Protein AF-A0A3D5P7E4-F1 (afdb_monomer)

Sequence (111 aa):
MLLLHLARKSLTNRLLTTSLTALSIAFSVALLVGVENVRTGMRESFSNTVSGTDLVVGSRGGTIQLMLYAVFGMGSPVANISHDTWKEWDEHPAVSWTIPYALGDSHRGFR

Secondary structure (DSSP, 8-state):
-HHHHHHHHHHHHTHHHHHHHHHHHHHHHHHHHHHHHHHHHHHHHHHHHTTT-S----SSS-HHHHHHHHHH--SPPPPPPPHHHHHHHHT-TT-S----------BTTB-

Foldseek 3Di:
DVVVVVVVVVCVVVVVVNVVVVVVVVVVVCVVVVVVVVVVVVVVVVVVLCVPPPDQDADPDDPVQSCCCQRVVDDDDGDGDDPVVVVCQQPDPVDPHDDRDDDDDDDVNHD

pLDDT: mean 84.86, std 11.23, range [55.91, 98.12]

Solvent-accessible surface area (backbone atoms only — not comparable to full-atom values): 6998 Å² total; per-residue (Å²): 113,68,66,61,53,52,50,51,54,51,47,67,73,39,46,69,63,50,48,52,53,52,46,54,51,49,52,55,50,49,50,56,52,48,52,51,48,53,54,48,54,52,53,49,55,56,57,59,71,49,69,88,64,94,78,88,87,71,42,95,72,59,68,67,51,50,48,34,32,76,74,66,70,42,81,68,88,69,63,80,67,56,71,66,62,52,49,58,51,60,71,29,91,89,45,91,78,78,77,96,83,80,87,78,81,55,64,96,80,47,124

Radius of gyration: 27.3 Å; Cα contacts (8 Å, |Δi|>4): 44; chains: 1; bounding box: 50×42×70 Å

Mean predicted aligned error: 9.77 Å

Structure (mmCIF, N/CA/C/O backbone):
data_AF-A0A3D5P7E4-F1
#
_entry.id   AF-A0A3D5P7E4-F1
#
loop_
_atom_site.group_PDB
_atom_site.id
_atom_site.type_symbol
_atom_site.label_atom_id
_atom_site.label_alt_id
_atom_site.label_comp_id
_atom_site.label_asym_id
_atom_site.label_entity_id
_atom_site.label_seq_id
_atom_site.pdbx_PDB_ins_code
_atom_site.Cartn_x
_atom_site.Cartn_y
_atom_site.Cartn_z
_atom_site.occupancy
_atom_site.B_iso_or_equiv
_atom_site.auth_seq_id
_atom_site.auth_comp_id
_atom_site.auth_asym_id
_atom_site.auth_atom_id
_atom_site.pdbx_PDB_model_num
ATOM 1 N N . MET A 1 1 ? -28.822 -18.185 34.782 1.00 72.12 1 MET A N 1
ATOM 2 C CA . MET A 1 1 ? -29.528 -16.952 34.345 1.00 72.12 1 MET A CA 1
ATOM 3 C C . MET A 1 1 ? -29.478 -15.804 35.359 1.00 72.12 1 MET A C 1
ATOM 5 O O . MET A 1 1 ? -29.422 -14.656 34.938 1.00 72.12 1 MET A O 1
ATOM 9 N N . LEU A 1 2 ? -29.417 -16.078 36.667 1.00 87.44 2 LEU A N 1
ATOM 10 C CA . LEU A 1 2 ? -29.346 -15.052 37.723 1.00 87.44 2 LEU A CA 1
ATOM 11 C C . LEU A 1 2 ? -28.082 -14.162 37.638 1.00 87.44 2 LEU A C 1
ATOM 13 O O . LEU A 1 2 ? -28.173 -12.944 37.761 1.00 87.44 2 LEU A O 1
ATOM 17 N N . LEU A 1 3 ? -26.924 -14.756 37.319 1.00 90.44 3 LEU A N 1
ATOM 18 C CA . LEU A 1 3 ? -25.646 -14.038 37.183 1.00 90.44 3 LEU A CA 1
ATOM 19 C C . LEU A 1 3 ? -25.631 -13.027 36.025 1.00 90.44 3 LEU A C 1
ATOM 21 O O . LEU A 1 3 ? -25.179 -11.903 36.208 1.00 90.44 3 LEU A O 1
ATOM 25 N N . LEU A 1 4 ? -26.174 -13.385 34.855 1.00 89.06 4 LEU A N 1
ATOM 26 C CA . LEU A 1 4 ? -26.281 -12.475 33.704 1.00 89.06 4 LEU A CA 1
ATOM 27 C C . LEU A 1 4 ? -27.224 -11.298 33.992 1.00 89.06 4 LEU A C 1
ATOM 29 O O . LEU A 1 4 ? -26.947 -10.169 33.592 1.00 89.06 4 LEU A O 1
ATOM 33 N N . HIS A 1 5 ? -28.317 -11.548 34.719 1.00 90.75 5 HIS A N 1
ATOM 34 C CA . HIS A 1 5 ? -29.251 -10.500 35.126 1.00 90.75 5 HIS A CA 1
ATOM 35 C C . HIS A 1 5 ? -28.603 -9.516 36.112 1.00 90.75 5 HIS A C 1
ATOM 37 O O . HIS A 1 5 ? -28.695 -8.303 35.922 1.00 90.75 5 HIS A O 1
ATOM 43 N N . LEU A 1 6 ? -27.891 -10.028 37.122 1.00 90.00 6 LEU A N 1
ATOM 44 C CA . LEU A 1 6 ? -27.131 -9.210 38.072 1.00 90.00 6 LEU A CA 1
ATOM 45 C C . LEU A 1 6 ? -26.008 -8.424 37.380 1.00 90.00 6 LEU A C 1
ATOM 47 O O . LEU A 1 6 ? -25.856 -7.231 37.637 1.00 90.00 6 LEU A O 1
ATOM 51 N N . ALA A 1 7 ? -25.273 -9.052 36.458 1.00 88.00 7 ALA A N 1
ATOM 52 C CA . ALA A 1 7 ? -24.228 -8.397 35.676 1.00 88.00 7 ALA A CA 1
ATOM 53 C C . ALA A 1 7 ? -24.789 -7.246 34.829 1.00 88.00 7 ALA A C 1
ATOM 55 O O . ALA A 1 7 ? -24.262 -6.136 34.878 1.00 88.00 7 ALA A O 1
ATOM 56 N N . ARG A 1 8 ? -25.907 -7.461 34.119 1.00 90.19 8 ARG A N 1
ATOM 57 C CA . ARG A 1 8 ? -26.575 -6.408 33.337 1.00 90.19 8 ARG A CA 1
ATOM 58 C C . ARG A 1 8 ? -27.029 -5.249 34.221 1.00 90.19 8 ARG A C 1
ATOM 60 O O . ARG A 1 8 ? -26.773 -4.101 33.877 1.00 90.19 8 ARG A O 1
ATOM 67 N N . LYS A 1 9 ? -27.650 -5.545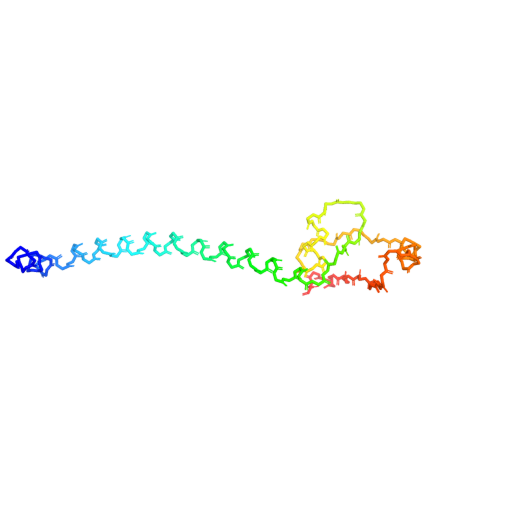 35.368 1.00 88.69 9 LYS A N 1
ATOM 68 C CA . LYS A 1 9 ? -28.115 -4.524 36.318 1.00 88.69 9 LYS A CA 1
ATOM 69 C C . LYS A 1 9 ? -26.946 -3.717 36.903 1.00 88.69 9 LYS A C 1
ATOM 71 O O . LYS A 1 9 ? -27.058 -2.506 37.066 1.00 88.69 9 LYS A O 1
ATOM 76 N N . SER A 1 10 ? -25.810 -4.375 37.148 1.00 88.25 10 SER A N 1
ATOM 77 C CA . SER A 1 10 ? -24.560 -3.745 37.593 1.00 88.25 10 SER A CA 1
ATOM 78 C C . SER A 1 10 ? -23.967 -2.806 36.534 1.00 88.25 10 SER A C 1
ATOM 80 O O . SER A 1 10 ? -23.656 -1.656 36.842 1.00 88.25 10 SER A O 1
ATOM 82 N N . LEU A 1 11 ? -23.897 -3.249 35.272 1.00 88.75 11 LEU A N 1
ATOM 83 C CA . LEU A 1 11 ? -23.416 -2.442 34.142 1.00 88.75 11 LEU A CA 1
ATOM 84 C C . LEU A 1 11 ? -24.290 -1.196 33.923 1.00 88.75 11 LEU A C 1
ATOM 86 O O . LEU A 1 11 ? -23.773 -0.095 33.758 1.00 88.75 11 LEU A O 1
ATOM 90 N N . THR A 1 12 ? -25.618 -1.336 34.006 1.00 89.38 12 THR A N 1
ATOM 91 C CA . THR A 1 12 ? -26.548 -0.198 33.892 1.00 89.38 12 THR A CA 1
ATOM 92 C C . THR A 1 12 ? -26.533 0.736 35.102 1.00 89.38 12 THR A C 1
ATOM 94 O O . THR A 1 12 ? -26.949 1.881 34.993 1.00 89.38 12 THR A O 1
ATOM 97 N N . ASN A 1 13 ? -26.060 0.283 36.263 1.00 92.44 13 ASN A N 1
ATOM 98 C CA . ASN A 1 13 ? -25.912 1.153 37.432 1.00 92.44 13 ASN A CA 1
ATOM 99 C C . ASN A 1 13 ? -24.618 1.989 37.372 1.00 92.44 13 ASN A C 1
ATOM 101 O O . ASN A 1 13 ? -24.482 2.976 38.086 1.00 92.44 13 ASN A O 1
ATOM 105 N N . ARG A 1 14 ? -23.657 1.602 36.519 1.00 91.94 14 ARG A N 1
ATOM 106 C CA . ARG A 1 14 ? -22.360 2.275 36.320 1.00 91.94 14 ARG A CA 1
ATOM 107 C C . ARG A 1 14 ? -22.147 2.677 34.858 1.00 91.94 14 ARG A C 1
ATOM 109 O O . ARG A 1 14 ? -21.044 2.545 34.329 1.00 91.94 14 ARG A O 1
ATOM 116 N N . LEU A 1 15 ? -23.202 3.190 34.216 1.00 89.81 15 LEU A N 1
ATOM 117 C CA . LEU A 1 15 ? -23.229 3.465 32.773 1.00 89.81 15 LEU A CA 1
ATOM 118 C C . LEU A 1 15 ? -22.043 4.293 32.286 1.00 89.81 15 LEU A C 1
ATOM 120 O O . LEU A 1 15 ? -21.462 3.948 31.264 1.00 89.81 15 LEU A O 1
ATOM 124 N N . LEU A 1 16 ? -21.655 5.344 33.010 1.00 93.62 16 LEU A N 1
ATOM 125 C CA . LEU A 1 16 ? -20.552 6.215 32.601 1.00 93.62 16 LEU A CA 1
ATOM 126 C C . LEU A 1 16 ? -19.220 5.455 32.538 1.00 93.62 16 LEU A C 1
ATOM 128 O O . LEU A 1 16 ? -18.577 5.427 31.491 1.00 93.62 16 LEU A O 1
ATOM 132 N N . THR A 1 17 ? -18.827 4.788 33.627 1.00 94.56 17 THR A N 1
ATOM 133 C CA . THR A 1 17 ? -17.564 4.036 33.687 1.00 94.56 17 THR A CA 1
ATOM 134 C C . THR A 1 17 ? -17.568 2.874 32.702 1.00 94.56 17 THR A C 1
ATOM 136 O O . THR A 1 17 ? -16.607 2.701 31.963 1.00 94.56 17 THR A O 1
ATOM 139 N N . THR A 1 18 ? -18.666 2.117 32.632 1.00 94.75 18 THR A N 1
ATOM 140 C CA . THR A 1 18 ? -18.808 1.009 31.682 1.00 94.75 18 THR A CA 1
ATOM 141 C C . THR A 1 18 ? -18.712 1.485 30.232 1.00 94.75 18 THR A C 1
ATOM 143 O O . THR A 1 18 ? -18.042 0.836 29.433 1.00 94.75 18 THR A O 1
ATOM 146 N N . SER A 1 19 ? -19.322 2.625 29.891 1.00 94.88 19 SER A N 1
ATOM 147 C CA . SER A 1 19 ? -19.269 3.184 28.533 1.00 94.88 19 SER A CA 1
ATOM 148 C C . SER A 1 19 ? -17.866 3.663 28.175 1.00 94.88 19 SER A C 1
ATOM 150 O O . SER A 1 19 ? -17.392 3.375 27.083 1.00 94.88 19 SER A O 1
ATOM 152 N N . LEU A 1 20 ? -17.172 4.332 29.102 1.00 96.75 20 LEU A N 1
ATOM 153 C CA . LEU A 1 20 ? -15.776 4.739 28.917 1.00 96.75 20 LEU A CA 1
ATOM 154 C C . LEU A 1 20 ? -14.861 3.529 28.701 1.00 96.75 20 LEU A C 1
ATOM 156 O O . LEU A 1 20 ? -14.058 3.534 27.775 1.00 96.75 20 LEU A O 1
ATOM 160 N N . THR A 1 21 ? -15.009 2.464 29.496 1.00 95.56 21 THR A N 1
ATOM 161 C CA . THR A 1 21 ? -14.236 1.228 29.301 1.00 95.56 21 THR A CA 1
ATOM 162 C C . THR A 1 21 ? -14.543 0.578 27.952 1.00 95.56 21 THR A C 1
ATOM 164 O O . THR A 1 21 ? -13.621 0.184 27.241 1.00 95.56 21 THR A O 1
ATOM 167 N N . ALA A 1 22 ? -15.822 0.496 27.573 1.00 96.50 22 ALA A N 1
ATOM 168 C CA . ALA A 1 22 ? -16.228 -0.055 26.284 1.00 96.50 22 ALA A CA 1
ATOM 169 C C . ALA A 1 22 ? -15.667 0.762 25.109 1.00 96.50 22 ALA A C 1
ATOM 171 O O . ALA A 1 22 ? -15.152 0.176 24.161 1.00 96.50 22 ALA A O 1
ATOM 172 N N . LEU A 1 23 ? -15.696 2.097 25.193 1.00 97.75 23 LEU A N 1
ATOM 173 C CA . LEU A 1 23 ? -15.109 2.990 24.191 1.00 97.75 23 LEU A CA 1
ATOM 174 C C . LEU A 1 23 ? -13.592 2.822 24.087 1.00 97.75 23 LEU A C 1
ATOM 176 O O . LEU A 1 23 ? -13.072 2.746 22.980 1.00 97.75 23 LEU A O 1
ATOM 180 N N . SER A 1 24 ? -12.878 2.700 25.207 1.00 97.75 24 SER A N 1
ATOM 181 C CA . SER A 1 24 ? -11.429 2.462 25.192 1.00 97.75 24 SER A CA 1
ATOM 182 C C . SER A 1 24 ? -11.061 1.142 24.508 1.00 97.75 24 SER A C 1
ATOM 184 O O . SER A 1 24 ? -10.108 1.089 23.726 1.00 97.75 24 SER A O 1
ATOM 186 N N . ILE A 1 25 ? -11.835 0.080 24.759 1.00 97.81 25 ILE A N 1
ATOM 187 C CA . ILE A 1 25 ? -11.658 -1.212 24.081 1.00 97.81 25 ILE A CA 1
ATOM 188 C C . ILE A 1 25 ? -11.987 -1.064 22.593 1.00 97.81 25 ILE A C 1
ATOM 190 O O . ILE A 1 25 ? -11.202 -1.497 21.751 1.00 97.81 25 ILE A O 1
ATOM 194 N N . ALA A 1 26 ? -13.102 -0.409 22.261 1.00 97.94 26 ALA A N 1
ATOM 195 C CA . ALA A 1 26 ? -13.516 -0.182 20.883 1.00 97.94 26 ALA A CA 1
ATOM 196 C C . ALA A 1 26 ? -12.458 0.595 20.091 1.00 97.94 26 ALA A C 1
ATOM 198 O O . ALA A 1 26 ? -12.110 0.175 18.994 1.00 97.94 26 ALA A O 1
ATOM 199 N N . PHE A 1 27 ? -11.885 1.666 20.651 1.00 98.12 27 PHE A N 1
ATOM 200 C CA . PHE A 1 27 ? -10.810 2.415 20.000 1.00 98.12 27 PHE A CA 1
ATOM 201 C C . PHE A 1 27 ? -9.543 1.584 19.816 1.00 98.12 27 PHE A C 1
ATOM 203 O O . PHE A 1 27 ? -8.953 1.622 18.740 1.00 98.12 27 PHE A O 1
ATOM 210 N N . SER A 1 28 ? -9.151 0.800 20.820 1.00 98.00 28 SER A N 1
ATOM 211 C CA . SER A 1 28 ? -7.984 -0.085 20.716 1.00 98.00 28 SER A CA 1
ATOM 212 C C . SER A 1 28 ? -8.143 -1.097 19.577 1.00 98.00 28 SER A C 1
ATOM 214 O O . SER A 1 28 ? -7.244 -1.263 18.753 1.00 98.00 28 SER A O 1
ATOM 216 N N . VAL A 1 29 ? -9.310 -1.742 19.494 1.00 97.88 29 VAL A N 1
ATOM 217 C CA . VAL A 1 29 ? -9.612 -2.725 18.444 1.00 97.88 29 VAL A CA 1
ATOM 218 C C . VAL A 1 29 ? -9.756 -2.049 17.080 1.00 97.88 29 VAL A C 1
ATOM 220 O O . VAL A 1 29 ? -9.203 -2.541 16.101 1.00 97.88 29 VAL A O 1
ATOM 223 N N . ALA A 1 30 ? -10.448 -0.909 17.006 1.00 97.69 30 ALA A N 1
ATOM 224 C CA . ALA A 1 30 ? -10.626 -0.158 15.766 1.00 97.69 30 ALA A CA 1
ATOM 225 C C . ALA A 1 30 ? -9.289 0.319 15.191 1.00 97.69 30 ALA A C 1
ATOM 227 O O . ALA A 1 30 ? -9.090 0.238 13.984 1.00 97.69 30 ALA A O 1
ATOM 228 N N . LEU A 1 31 ? -8.358 0.761 16.041 1.00 97.81 31 LEU A N 1
ATOM 229 C CA . LEU A 1 31 ? -7.015 1.138 15.614 1.00 97.81 31 LEU A CA 1
ATOM 230 C C . LEU A 1 31 ? -6.263 -0.066 15.040 1.00 97.81 31 LEU A C 1
ATOM 232 O O . LEU A 1 31 ? -5.717 0.024 13.944 1.00 97.81 31 LEU A O 1
ATOM 236 N N . LEU A 1 32 ? -6.269 -1.198 15.751 1.00 97.12 32 LEU A N 1
ATOM 237 C CA . LEU A 1 32 ? -5.586 -2.414 15.310 1.00 97.12 32 LEU A CA 1
ATOM 238 C C . LEU A 1 32 ? -6.118 -2.902 13.955 1.00 97.12 32 LEU A C 1
ATOM 240 O O . LEU A 1 32 ? -5.346 -3.124 13.024 1.00 97.12 32 LEU A O 1
ATOM 244 N N . VAL A 1 33 ? -7.442 -3.028 13.836 1.00 97.38 33 VAL A N 1
ATOM 245 C CA . VAL A 1 33 ? -8.106 -3.468 12.601 1.00 97.38 33 VAL A CA 1
ATOM 246 C C . VAL A 1 33 ? -7.929 -2.437 11.489 1.00 97.38 33 VAL A C 1
ATOM 248 O O . VAL A 1 33 ? -7.680 -2.805 10.346 1.00 97.38 33 VAL A O 1
ATOM 251 N N . GLY A 1 34 ? -8.009 -1.145 11.809 1.00 96.75 34 GLY A N 1
ATOM 252 C CA . GLY A 1 34 ? -7.810 -0.061 10.852 1.00 96.75 34 GLY A CA 1
ATOM 253 C C . GLY A 1 34 ? -6.419 -0.094 10.223 1.00 96.75 34 GLY A C 1
ATOM 254 O O . GLY A 1 34 ? -6.302 -0.020 9.003 1.00 96.75 34 GLY A O 1
ATOM 255 N N . VAL A 1 35 ? -5.373 -0.275 11.033 1.00 97.25 35 VAL A N 1
ATOM 256 C CA . VAL A 1 35 ? -3.993 -0.391 10.540 1.00 97.25 35 VAL A CA 1
ATOM 257 C C . VAL A 1 35 ? -3.828 -1.611 9.635 1.00 97.25 35 VAL A C 1
ATOM 259 O O . VAL A 1 35 ? -3.261 -1.487 8.549 1.00 97.25 35 VAL A O 1
ATOM 262 N N . GLU A 1 36 ? -4.342 -2.775 10.036 1.00 95.44 36 GLU A N 1
ATOM 263 C CA . GLU A 1 36 ? -4.208 -3.990 9.226 1.00 95.44 36 GLU A CA 1
ATOM 264 C C . GLU A 1 36 ? -5.013 -3.904 7.919 1.00 95.44 36 GLU A C 1
ATOM 266 O O . GLU A 1 36 ? -4.530 -4.334 6.871 1.00 95.44 36 GLU A O 1
ATOM 271 N N . ASN A 1 37 ? -6.192 -3.275 7.940 1.00 94.75 37 ASN A N 1
ATOM 272 C CA . ASN A 1 37 ? -6.988 -3.031 6.737 1.00 94.75 37 ASN A CA 1
ATOM 273 C C . ASN A 1 37 ? -6.278 -2.087 5.766 1.00 94.75 37 ASN A C 1
ATOM 275 O O . ASN A 1 37 ? -6.201 -2.390 4.578 1.00 94.75 37 ASN A O 1
ATOM 279 N N . VAL A 1 38 ? -5.717 -0.974 6.251 1.00 94.56 38 VAL A N 1
ATOM 280 C CA . VAL A 1 38 ? -4.934 -0.054 5.408 1.00 94.56 38 VAL A CA 1
ATOM 281 C C . VAL A 1 38 ? -3.734 -0.782 4.811 1.00 94.56 38 VAL A C 1
ATOM 283 O O . VAL A 1 38 ? -3.503 -0.716 3.606 1.00 94.56 38 VAL A O 1
ATOM 286 N N . ARG A 1 39 ? -3.001 -1.542 5.627 1.00 89.94 39 ARG A N 1
ATOM 287 C CA . ARG A 1 39 ? -1.857 -2.338 5.176 1.00 89.94 39 ARG A CA 1
ATOM 288 C C . ARG A 1 39 ? -2.245 -3.352 4.099 1.00 89.94 39 ARG A C 1
ATOM 290 O O . ARG A 1 39 ? -1.522 -3.501 3.113 1.00 89.94 39 ARG A O 1
ATOM 297 N N . THR A 1 40 ? -3.356 -4.055 4.291 1.00 90.75 40 THR A N 1
ATOM 298 C CA . THR A 1 40 ? -3.853 -5.062 3.346 1.00 90.75 40 THR A CA 1
ATOM 299 C C . THR A 1 40 ? -4.311 -4.407 2.050 1.00 90.75 40 THR A C 1
ATOM 301 O O . THR A 1 40 ? -3.855 -4.812 0.985 1.00 90.75 40 THR A O 1
ATOM 304 N N . GLY A 1 41 ? -5.097 -3.331 2.130 1.00 85.62 41 GLY A N 1
ATOM 305 C CA . GLY A 1 41 ? -5.547 -2.577 0.960 1.00 85.62 41 GLY A CA 1
ATOM 306 C C . GLY A 1 41 ? -4.388 -1.990 0.151 1.00 85.62 41 GLY A C 1
ATOM 307 O O . GLY A 1 41 ? -4.407 -2.039 -1.078 1.00 85.62 41 GLY A O 1
ATOM 308 N N . MET A 1 42 ? -3.331 -1.508 0.816 1.00 83.75 42 MET A N 1
ATOM 309 C CA . MET A 1 42 ? -2.104 -1.084 0.134 1.00 83.75 42 MET A CA 1
ATOM 310 C C . MET A 1 42 ? -1.457 -2.250 -0.622 1.00 83.75 42 MET A C 1
ATOM 312 O O . MET A 1 42 ? -1.158 -2.109 -1.803 1.00 83.75 42 MET A O 1
ATOM 316 N N . ARG A 1 43 ? -1.268 -3.413 0.016 1.00 79.75 43 ARG A N 1
ATOM 317 C CA . ARG A 1 43 ? -0.677 -4.602 -0.632 1.00 79.75 43 ARG A CA 1
ATOM 318 C C . ARG A 1 43 ? -1.496 -5.098 -1.818 1.00 79.75 43 ARG A C 1
ATOM 320 O O . ARG A 1 43 ? -0.924 -5.445 -2.846 1.00 79.75 43 ARG A O 1
ATOM 327 N N . GLU A 1 44 ? -2.812 -5.119 -1.678 1.00 79.81 44 GLU A N 1
ATOM 328 C CA . GLU A 1 44 ? -3.722 -5.530 -2.742 1.00 79.81 44 GLU A CA 1
ATOM 329 C C . GLU A 1 44 ? -3.686 -4.544 -3.917 1.00 79.81 44 GLU A C 1
ATOM 331 O O . GLU A 1 44 ? -3.586 -4.965 -5.066 1.00 79.81 44 GLU A O 1
ATOM 336 N N . SER A 1 45 ? -3.627 -3.238 -3.635 1.00 69.62 45 SER A N 1
ATOM 337 C CA . SER A 1 45 ? -3.422 -2.203 -4.658 1.00 69.62 45 SER A CA 1
ATOM 338 C C . SER A 1 45 ? -2.094 -2.390 -5.400 1.00 69.62 45 SER A C 1
ATOM 340 O O . SER A 1 45 ? -2.033 -2.183 -6.608 1.00 69.62 45 SER A O 1
ATOM 342 N N . PHE A 1 46 ? -1.035 -2.832 -4.712 1.00 69.38 46 PHE A N 1
ATOM 343 C CA . PHE A 1 46 ? 0.229 -3.180 -5.367 1.00 69.38 46 PHE A CA 1
ATOM 344 C C . PHE A 1 46 ? 0.109 -4.423 -6.257 1.00 69.38 46 PHE A C 1
ATOM 346 O O . PHE A 1 46 ? 0.614 -4.422 -7.376 1.00 69.38 46 PHE A O 1
ATOM 353 N N . SER A 1 47 ? -0.565 -5.473 -5.785 1.00 66.62 47 SER A N 1
ATOM 354 C CA . SER A 1 47 ? -0.707 -6.725 -6.536 1.00 66.62 47 SER A CA 1
ATOM 355 C C . SER A 1 47 ? -1.598 -6.576 -7.771 1.00 66.62 47 SER A C 1
ATOM 357 O O . SER A 1 47 ? -1.295 -7.149 -8.814 1.00 66.62 47 SER A O 1
ATOM 359 N N . ASN A 1 48 ? -2.685 -5.807 -7.669 1.00 63.22 48 ASN A N 1
ATOM 360 C CA . ASN A 1 48 ? -3.673 -5.679 -8.739 1.00 63.22 48 ASN A CA 1
ATOM 361 C C . ASN A 1 48 ? -3.205 -4.756 -9.874 1.00 63.22 48 ASN A C 1
ATOM 363 O O . ASN A 1 48 ? -3.5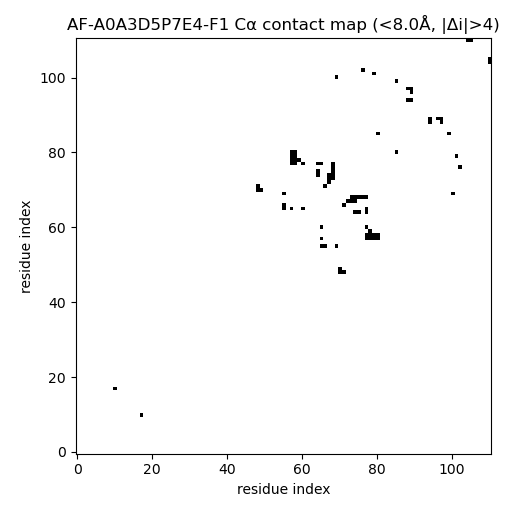10 -5.029 -11.029 1.00 63.22 48 ASN A O 1
ATOM 367 N N . THR A 1 49 ? -2.421 -3.710 -9.595 1.00 59.88 49 THR A N 1
ATOM 368 C CA . THR A 1 49 ? -1.896 -2.809 -10.645 1.00 59.88 49 THR A CA 1
ATOM 369 C C . THR A 1 49 ? -0.750 -3.440 -11.451 1.00 59.88 49 THR A C 1
ATOM 371 O O . THR A 1 49 ? -0.500 -3.044 -12.583 1.00 59.88 49 THR A O 1
ATOM 374 N N . VAL A 1 50 ? -0.066 -4.454 -10.909 1.00 60.19 50 VAL A N 1
ATOM 375 C CA . VAL A 1 50 ? 1.010 -5.187 -11.613 1.00 60.19 50 VAL A CA 1
ATOM 376 C C . VAL A 1 50 ? 0.459 -6.357 -12.456 1.00 60.19 50 VAL A C 1
ATOM 378 O O . VAL A 1 50 ? 1.197 -6.992 -13.206 1.00 60.19 50 VAL A O 1
ATOM 381 N N . SER A 1 51 ? -0.850 -6.628 -12.394 1.00 55.91 51 SER A N 1
ATOM 382 C CA . SER A 1 51 ? -1.521 -7.644 -13.215 1.00 55.91 51 SER A CA 1
ATOM 383 C C . SER A 1 51 ? -1.502 -7.252 -14.699 1.00 55.91 51 SER A C 1
ATOM 385 O O . SER A 1 51 ? -2.366 -6.506 -15.157 1.00 55.91 51 SER A O 1
ATOM 387 N N . GLY A 1 52 ? -0.540 -7.786 -15.456 1.00 65.56 52 GLY A N 1
ATOM 388 C CA . GLY A 1 52 ? -0.412 -7.589 -16.907 1.00 65.56 52 GLY A CA 1
ATOM 389 C C . GLY A 1 52 ? 0.939 -7.042 -17.374 1.00 65.56 52 GLY A C 1
ATOM 390 O O . GLY A 1 52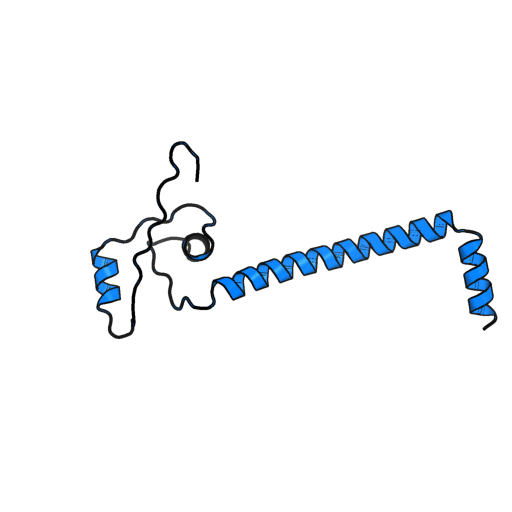 ? 1.127 -6.882 -18.576 1.00 65.56 52 GLY A O 1
ATOM 391 N N . THR A 1 53 ? 1.875 -6.776 -16.455 1.00 73.19 53 THR A N 1
ATOM 392 C CA . THR A 1 53 ? 3.235 -6.328 -16.791 1.00 73.19 53 THR A CA 1
ATOM 393 C C . THR A 1 53 ? 4.244 -7.421 -16.457 1.00 73.19 53 THR A C 1
ATOM 395 O O . THR A 1 53 ? 4.564 -7.634 -15.289 1.00 73.19 53 THR A O 1
ATOM 398 N N . ASP A 1 54 ? 4.772 -8.091 -17.483 1.00 78.56 54 ASP A N 1
ATOM 399 C CA . ASP A 1 54 ? 5.735 -9.188 -17.309 1.00 78.56 54 ASP A CA 1
ATOM 400 C C . ASP A 1 54 ? 7.142 -8.682 -16.952 1.00 78.56 54 ASP A C 1
ATOM 402 O O . ASP A 1 54 ? 7.842 -9.278 -16.130 1.00 78.56 54 ASP A O 1
ATOM 406 N N . LEU A 1 55 ? 7.566 -7.565 -17.557 1.00 86.12 55 LEU A N 1
ATOM 407 C CA . LEU A 1 55 ? 8.897 -6.994 -17.366 1.00 86.12 55 LEU A CA 1
ATOM 408 C C . LEU A 1 55 ? 8.884 -5.469 -17.523 1.00 86.12 55 LEU A C 1
ATOM 410 O O . LEU A 1 55 ? 8.368 -4.937 -18.501 1.00 86.12 55 LEU A O 1
ATOM 414 N N . VAL A 1 56 ? 9.521 -4.769 -16.580 1.00 88.06 56 VAL A N 1
ATOM 415 C CA . VAL A 1 56 ? 9.811 -3.332 -16.684 1.00 88.06 56 VAL A CA 1
ATOM 416 C C . VAL A 1 56 ? 11.311 -3.155 -16.889 1.00 88.06 56 VAL A C 1
ATOM 418 O O . VAL A 1 56 ? 12.109 -3.557 -16.042 1.00 88.06 56 VAL A O 1
ATOM 421 N N . VAL A 1 57 ? 11.693 -2.531 -18.003 1.00 88.62 57 VAL A N 1
ATOM 422 C CA . VAL A 1 57 ? 13.089 -2.233 -18.347 1.00 88.62 57 VAL A CA 1
ATOM 423 C C . VAL A 1 57 ? 13.346 -0.741 -18.156 1.00 88.62 57 VAL A C 1
ATOM 425 O O . VAL A 1 57 ? 12.554 0.097 -18.577 1.00 88.62 57 VAL A O 1
ATOM 428 N N . GLY A 1 58 ? 14.462 -0.393 -17.519 1.00 88.25 58 GLY A N 1
ATOM 429 C CA . GLY A 1 58 ? 14.843 0.994 -17.276 1.00 88.25 58 GLY A CA 1
ATOM 430 C C . GLY A 1 58 ? 16.346 1.155 -17.085 1.00 88.25 58 GLY A C 1
ATOM 431 O O . GLY A 1 58 ? 17.099 0.181 -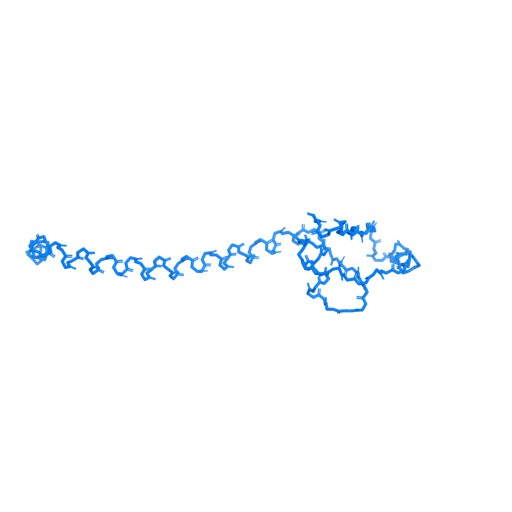17.097 1.00 88.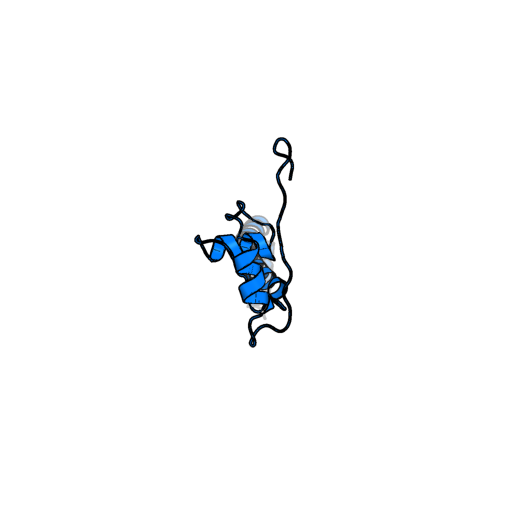25 58 GLY A O 1
ATOM 432 N N . SER A 1 59 ? 16.791 2.401 -16.912 1.00 84.12 59 SER A N 1
ATOM 433 C CA . SER A 1 59 ? 18.205 2.706 -16.664 1.00 84.12 59 SER A CA 1
ATOM 434 C C . SER A 1 59 ? 18.735 2.053 -15.381 1.00 84.12 59 SER A C 1
ATOM 436 O O . SER A 1 59 ? 17.971 1.702 -14.479 1.00 84.12 59 SER A O 1
ATOM 438 N N . ARG A 1 60 ? 20.066 1.956 -15.261 1.00 81.00 60 ARG A N 1
ATOM 439 C CA . ARG A 1 60 ? 20.725 1.507 -14.025 1.00 81.00 60 ARG A CA 1
ATOM 440 C C . ARG A 1 60 ? 20.287 2.383 -12.843 1.00 81.00 60 ARG A C 1
ATOM 442 O O . ARG A 1 60 ? 20.501 3.591 -12.856 1.00 81.00 60 ARG A O 1
ATOM 449 N N . GLY A 1 61 ? 19.705 1.763 -11.820 1.00 80.19 61 GLY A N 1
ATOM 450 C CA . GLY A 1 61 ? 19.143 2.454 -10.661 1.00 80.19 61 GLY A CA 1
ATOM 451 C C . GLY A 1 61 ? 18.420 1.499 -9.713 1.00 80.19 61 GLY A C 1
ATOM 452 O O . GLY A 1 61 ? 18.630 0.287 -9.756 1.00 80.19 61 GLY A O 1
ATOM 453 N N . GLY A 1 62 ? 17.566 2.039 -8.841 1.00 82.56 62 GLY A N 1
ATOM 454 C CA . GLY A 1 62 ? 16.776 1.235 -7.911 1.00 82.56 62 GLY A CA 1
ATOM 455 C C . GLY A 1 62 ? 15.582 0.566 -8.594 1.00 82.56 62 GLY A C 1
ATOM 456 O O . GLY A 1 62 ? 14.673 1.254 -9.052 1.00 82.56 62 GLY A O 1
ATOM 457 N N . THR A 1 63 ? 15.526 -0.768 -8.592 1.00 83.56 63 THR A N 1
ATOM 458 C CA . THR A 1 63 ? 14.421 -1.553 -9.181 1.00 83.56 63 THR A CA 1
ATOM 459 C C . THR A 1 63 ? 13.052 -1.166 -8.617 1.00 83.56 63 THR A C 1
ATOM 461 O O . THR A 1 63 ? 12.082 -1.050 -9.359 1.00 83.56 63 THR A O 1
ATOM 464 N N . ILE A 1 64 ? 12.976 -0.906 -7.306 1.00 84.69 64 ILE A N 1
ATOM 465 C CA . ILE A 1 64 ? 11.738 -0.461 -6.648 1.00 84.69 64 ILE A CA 1
ATOM 466 C C . ILE A 1 64 ? 11.317 0.912 -7.175 1.00 84.69 64 ILE A C 1
ATOM 468 O O . ILE A 1 64 ? 10.149 1.121 -7.473 1.00 84.69 64 ILE A O 1
ATOM 472 N N . GLN A 1 65 ? 12.262 1.841 -7.327 1.00 84.00 65 GLN A N 1
ATOM 473 C CA . GLN A 1 65 ? 11.969 3.176 -7.841 1.00 84.00 65 GLN A CA 1
ATOM 474 C C . GLN A 1 65 ? 11.455 3.116 -9.283 1.00 84.00 65 GLN A C 1
ATOM 476 O O . GLN A 1 65 ? 10.470 3.774 -9.597 1.00 84.00 65 GLN A O 1
ATOM 481 N N . LEU A 1 66 ? 12.084 2.297 -10.132 1.00 86.56 66 LEU A N 1
ATOM 482 C CA . LEU A 1 66 ? 11.642 2.064 -11.507 1.00 86.56 66 LEU A CA 1
ATOM 483 C C . LEU A 1 66 ? 10.211 1.509 -11.550 1.00 86.56 66 LEU A C 1
ATOM 485 O O . LEU A 1 66 ? 9.384 2.034 -12.286 1.00 86.56 66 LEU A O 1
ATOM 489 N N . MET A 1 67 ? 9.903 0.497 -10.734 1.00 85.06 67 MET A N 1
ATOM 490 C CA . MET A 1 67 ? 8.562 -0.090 -10.653 1.00 85.06 67 MET A CA 1
ATOM 491 C C . MET A 1 67 ? 7.52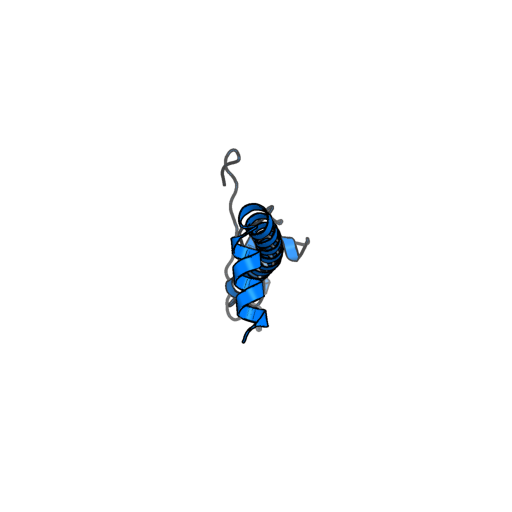0 0.921 -10.157 1.00 85.06 67 MET A C 1
ATOM 493 O O . MET A 1 67 ? 6.471 1.077 -10.777 1.00 85.06 67 MET A O 1
ATOM 497 N N . LEU A 1 68 ? 7.802 1.624 -9.054 1.00 83.62 68 LEU A N 1
ATOM 498 C CA . LEU A 1 68 ? 6.896 2.627 -8.488 1.00 83.62 68 LEU A CA 1
ATOM 499 C C . LEU A 1 68 ? 6.616 3.758 -9.478 1.00 83.62 68 LEU A C 1
ATOM 501 O O . LEU A 1 68 ? 5.473 4.190 -9.608 1.00 83.62 68 LEU A O 1
ATOM 505 N N . TYR A 1 69 ? 7.638 4.198 -10.208 1.00 81.75 69 TYR A N 1
ATOM 506 C CA . TYR A 1 69 ? 7.497 5.256 -11.194 1.00 81.75 69 TYR A CA 1
ATOM 507 C C . TYR A 1 69 ? 6.743 4.786 -12.443 1.00 81.75 69 TYR A C 1
ATOM 509 O O . TYR A 1 69 ? 5.794 5.444 -12.853 1.00 81.75 69 TYR A O 1
ATOM 517 N N . ALA A 1 70 ? 7.118 3.640 -13.020 1.00 82.12 70 ALA A N 1
ATOM 518 C CA . ALA A 1 70 ? 6.542 3.149 -14.272 1.00 82.12 70 ALA A CA 1
ATOM 519 C C . ALA A 1 70 ? 5.105 2.624 -14.121 1.00 82.12 70 ALA A C 1
ATOM 521 O O . ALA A 1 70 ? 4.287 2.832 -15.009 1.00 82.12 70 ALA A O 1
ATOM 522 N N . VAL A 1 71 ? 4.795 1.951 -13.008 1.00 80.12 71 VAL A N 1
ATOM 523 C CA . VAL A 1 71 ? 3.490 1.298 -12.801 1.00 80.12 71 VAL A CA 1
ATOM 524 C C . VAL A 1 71 ? 2.542 2.164 -11.972 1.00 80.12 71 VAL A C 1
ATOM 526 O O . VAL A 1 71 ? 1.349 2.214 -12.254 1.00 80.12 71 VAL A O 1
ATOM 529 N N . PHE A 1 72 ? 3.056 2.863 -10.956 1.00 78.50 72 PHE A N 1
ATOM 530 C CA . PHE A 1 72 ? 2.224 3.626 -10.017 1.00 78.50 72 PHE A CA 1
ATOM 531 C C . PHE A 1 72 ? 2.327 5.145 -10.191 1.00 78.50 72 PHE A C 1
ATOM 533 O O . PHE A 1 72 ? 1.658 5.878 -9.465 1.00 78.50 72 PHE A O 1
ATOM 540 N N . GLY A 1 73 ? 3.182 5.643 -11.094 1.00 78.12 73 GLY A N 1
ATOM 541 C CA . GLY A 1 73 ? 3.436 7.079 -11.249 1.00 78.12 73 GLY A CA 1
ATOM 542 C C . GLY A 1 73 ? 4.024 7.743 -9.995 1.00 78.12 73 GLY A C 1
ATOM 543 O O . GLY A 1 73 ? 4.029 8.968 -9.884 1.00 78.12 73 GLY A O 1
ATOM 544 N N . MET A 1 74 ? 4.506 6.956 -9.027 1.00 79.94 74 MET A N 1
ATOM 545 C CA . MET A 1 74 ? 4.996 7.440 -7.739 1.00 79.94 74 MET A CA 1
ATOM 546 C C . MET A 1 74 ? 6.521 7.527 -7.727 1.00 79.94 74 MET A C 1
ATOM 548 O O . MET A 1 74 ? 7.222 6.581 -8.077 1.00 79.94 74 MET A O 1
ATOM 552 N N . GLY A 1 75 ? 7.042 8.650 -7.233 1.00 77.88 75 GLY A N 1
ATOM 553 C CA . GLY A 1 75 ? 8.474 8.865 -7.031 1.00 77.88 75 GLY A CA 1
ATOM 554 C C . GLY A 1 75 ? 9.129 9.784 -8.064 1.00 77.88 75 GLY A C 1
ATOM 555 O O . GLY A 1 75 ? 8.483 10.553 -8.787 1.00 77.88 75 GLY A O 1
ATOM 556 N N . SER A 1 76 ? 10.459 9.756 -8.074 1.00 76.38 76 SER A N 1
ATOM 557 C CA . SER A 1 76 ? 11.274 10.588 -8.960 1.00 76.38 76 SER A CA 1
ATOM 558 C C . SER A 1 76 ? 11.572 9.861 -10.269 1.00 76.38 76 SER A C 1
ATOM 560 O O . SER A 1 76 ? 11.806 8.648 -10.215 1.00 76.38 76 SER A O 1
ATOM 562 N N . PRO A 1 77 ? 11.626 10.584 -11.407 1.00 73.00 77 PRO A N 1
ATOM 563 C CA . PRO A 1 77 ? 12.008 10.005 -12.687 1.00 73.00 77 PRO A CA 1
ATOM 564 C C . PRO A 1 77 ? 13.325 9.240 -12.576 1.00 73.00 77 PRO A C 1
ATOM 566 O O . PRO A 1 77 ? 14.288 9.717 -11.970 1.00 73.00 77 PRO A O 1
ATOM 569 N N . VAL A 1 78 ? 13.347 8.044 -13.150 1.00 76.88 78 VAL A N 1
ATOM 570 C CA . VAL A 1 78 ? 14.587 7.315 -13.426 1.00 76.88 78 VAL A CA 1
ATOM 571 C C . VAL A 1 78 ? 15.208 7.866 -14.708 1.00 76.88 78 VAL A C 1
ATOM 573 O O . VAL A 1 78 ? 14.521 8.510 -15.500 1.00 76.88 78 VAL A O 1
ATOM 576 N N . ALA A 1 79 ? 16.502 7.636 -14.930 1.00 82.19 79 ALA A N 1
ATOM 577 C CA . ALA A 1 79 ? 17.097 8.031 -16.198 1.00 82.19 79 ALA A CA 1
ATOM 578 C C . ALA A 1 79 ? 16.450 7.254 -17.361 1.00 82.19 79 ALA A C 1
ATOM 580 O O . ALA A 1 79 ? 16.002 6.111 -17.212 1.00 82.19 79 ALA A O 1
ATOM 581 N N . ASN A 1 80 ? 16.398 7.891 -18.528 1.00 86.06 80 ASN A N 1
ATOM 582 C CA . ASN A 1 80 ? 15.850 7.273 -19.729 1.00 86.06 80 ASN A CA 1
ATOM 583 C C . ASN A 1 80 ? 16.824 6.225 -20.284 1.00 86.06 80 ASN A C 1
ATOM 585 O O . ASN A 1 80 ? 18.042 6.338 -20.124 1.00 86.06 80 ASN A O 1
ATOM 589 N N . ILE A 1 81 ? 16.281 5.216 -20.960 1.00 88.75 81 ILE A N 1
ATOM 590 C CA . ILE A 1 81 ? 17.065 4.296 -21.791 1.00 88.75 81 ILE A CA 1
ATOM 591 C C . ILE A 1 81 ? 17.264 4.902 -23.184 1.00 88.75 81 ILE A C 1
ATOM 593 O O . ILE A 1 81 ? 16.469 5.740 -23.618 1.00 88.75 81 ILE A O 1
ATOM 597 N N . SER A 1 82 ? 18.329 4.508 -23.884 1.00 90.31 82 SER A N 1
ATOM 598 C CA . SER A 1 82 ? 18.512 4.926 -25.274 1.00 90.31 82 SER A CA 1
ATOM 599 C C . SER A 1 82 ? 17.498 4.226 -26.179 1.00 90.31 82 SER A C 1
ATOM 601 O O . SER A 1 82 ? 17.005 3.137 -25.877 1.00 90.31 82 SER A O 1
ATOM 603 N N . HIS A 1 83 ? 17.211 4.849 -27.321 1.00 88.94 83 HIS A N 1
ATOM 604 C CA . HIS A 1 83 ? 16.354 4.252 -28.342 1.00 88.94 83 HIS A CA 1
ATOM 605 C C . HIS A 1 83 ? 16.929 2.925 -28.869 1.00 88.94 83 HIS A C 1
ATOM 607 O O . HIS A 1 83 ? 16.176 1.995 -29.136 1.00 88.94 83 HIS A O 1
ATOM 613 N N . ASP A 1 84 ? 18.257 2.811 -28.959 1.00 92.44 84 ASP A N 1
ATOM 614 C CA . ASP A 1 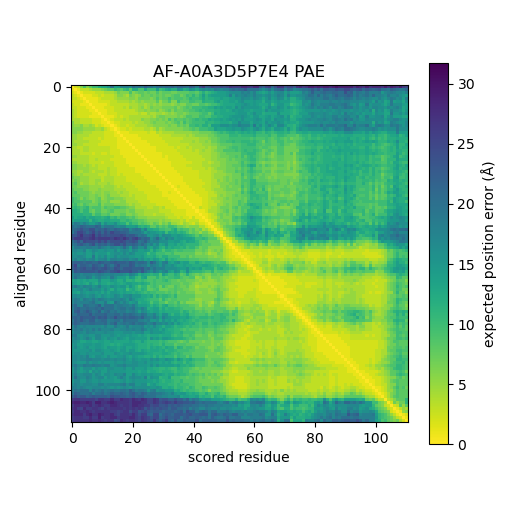84 ? 18.926 1.574 -29.378 1.00 92.44 84 ASP A CA 1
ATOM 615 C C . ASP A 1 84 ? 18.653 0.426 -28.400 1.00 92.44 84 ASP A C 1
ATOM 617 O O . ASP A 1 84 ? 18.296 -0.665 -28.829 1.00 92.44 84 ASP A O 1
ATOM 621 N N . THR A 1 85 ? 18.703 0.684 -27.086 1.00 90.25 85 THR A N 1
ATOM 622 C CA . THR A 1 85 ? 18.339 -0.323 -26.077 1.00 90.25 85 THR A CA 1
ATOM 623 C C . THR A 1 85 ? 16.875 -0.735 -26.194 1.00 90.25 85 THR A C 1
ATOM 625 O O . THR A 1 85 ? 16.566 -1.909 -26.042 1.00 90.25 85 THR A O 1
ATOM 628 N N . TRP A 1 86 ? 15.957 0.197 -26.469 1.00 91.56 86 TRP A N 1
ATOM 629 C CA . TRP A 1 86 ? 14.557 -0.170 -26.713 1.00 91.56 86 TRP A CA 1
ATOM 630 C C . TRP A 1 86 ? 14.425 -1.094 -27.931 1.00 91.56 86 TRP A C 1
ATOM 632 O O . TRP A 1 86 ? 13.763 -2.125 -27.841 1.00 91.56 86 TRP A O 1
ATOM 642 N N . LYS A 1 87 ? 15.114 -0.773 -29.031 1.00 93.56 87 LYS A N 1
ATOM 643 C CA . LYS A 1 87 ? 15.094 -1.569 -30.260 1.00 93.56 87 LYS A CA 1
ATOM 644 C C . LYS A 1 87 ? 15.660 -2.980 -30.063 1.00 93.56 87 LYS A C 1
ATOM 646 O O . LYS A 1 87 ? 15.094 -3.934 -30.582 1.00 93.56 87 LYS A O 1
ATOM 651 N N . GLU A 1 88 ? 16.720 -3.127 -29.268 1.00 93.31 88 GLU A N 1
ATOM 652 C CA . GLU A 1 88 ? 17.264 -4.442 -28.893 1.00 93.31 88 GLU A CA 1
ATOM 653 C C . GLU A 1 88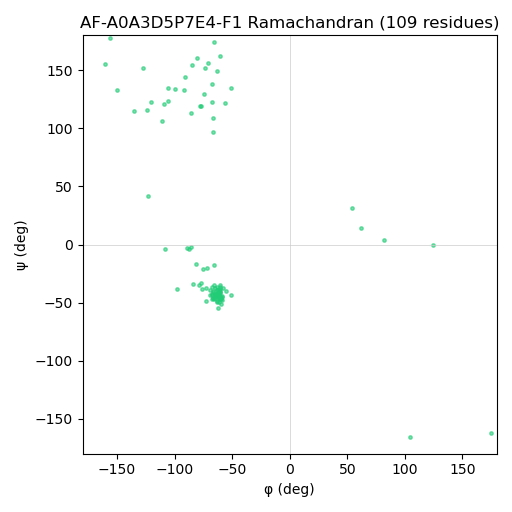 ? 16.220 -5.334 -28.199 1.00 93.31 88 GLU A C 1
ATOM 655 O O . GLU A 1 88 ? 16.195 -6.541 -28.430 1.00 93.31 88 GLU A O 1
ATOM 660 N N . TRP A 1 89 ? 15.350 -4.755 -27.362 1.00 92.12 89 TRP A N 1
ATOM 661 C CA . TRP A 1 89 ? 14.272 -5.492 -26.695 1.00 92.12 89 TRP A CA 1
ATOM 662 C C . TRP A 1 89 ? 13.075 -5.758 -27.605 1.00 92.12 89 TRP A C 1
ATOM 664 O O . TRP A 1 89 ? 12.463 -6.816 -27.488 1.00 92.12 89 TRP A O 1
ATOM 674 N N . ASP A 1 90 ? 12.753 -4.831 -28.503 1.00 92.62 90 ASP A N 1
ATOM 675 C CA . ASP A 1 90 ? 11.673 -4.990 -29.482 1.00 92.62 90 ASP A CA 1
ATOM 676 C C . ASP A 1 90 ? 11.970 -6.112 -30.492 1.00 92.62 90 ASP A C 1
ATOM 678 O O . ASP A 1 90 ? 11.083 -6.871 -30.872 1.00 92.62 90 ASP A O 1
ATOM 682 N N . GLU A 1 91 ? 13.242 -6.280 -30.863 1.00 94.25 91 GLU A N 1
ATOM 683 C CA . GL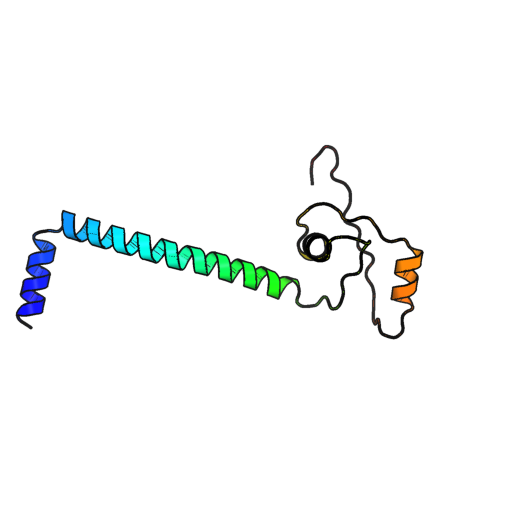U A 1 91 ? 13.704 -7.346 -31.761 1.00 94.25 91 GLU A CA 1
ATOM 684 C C . GLU A 1 91 ? 14.010 -8.672 -31.029 1.00 94.25 91 GLU A C 1
ATOM 686 O O . GLU A 1 91 ? 14.367 -9.672 -31.662 1.00 94.25 91 GLU A O 1
ATOM 691 N N . HIS A 1 92 ? 13.883 -8.721 -29.698 1.00 94.25 92 HIS A N 1
ATOM 692 C CA . HIS A 1 92 ? 14.255 -9.895 -28.914 1.00 94.25 92 HIS A CA 1
ATOM 693 C C . HIS A 1 92 ? 13.222 -11.034 -29.067 1.00 94.25 92 HIS A C 1
ATOM 695 O O . HIS A 1 92 ? 12.041 -10.840 -28.786 1.00 94.25 92 HIS A O 1
ATOM 701 N N . PRO A 1 93 ? 13.630 -12.282 -29.384 1.00 93.38 93 PRO A N 1
ATOM 702 C CA . PRO A 1 93 ? 12.701 -13.371 -29.728 1.00 93.38 93 PRO A CA 1
ATOM 703 C C . PRO A 1 93 ? 11.787 -13.837 -28.581 1.00 93.38 93 PRO A C 1
ATOM 705 O O . PRO A 1 93 ? 10.792 -14.514 -28.822 1.00 93.38 93 PRO A O 1
ATOM 708 N N . ALA A 1 94 ? 12.131 -13.513 -27.330 1.00 92.50 94 ALA A N 1
ATOM 709 C CA . ALA A 1 94 ? 11.305 -13.813 -26.154 1.00 92.50 94 ALA A CA 1
ATOM 710 C C . ALA A 1 94 ? 10.284 -12.710 -25.810 1.00 92.50 94 ALA A C 1
ATOM 712 O O . ALA A 1 94 ? 9.528 -12.867 -24.854 1.00 92.50 94 ALA A O 1
ATOM 713 N N . VAL A 1 95 ? 10.283 -11.594 -26.543 1.00 91.62 95 VAL A N 1
ATOM 714 C CA . VAL A 1 95 ? 9.403 -10.447 -26.308 1.00 91.62 95 VAL A CA 1
ATOM 715 C C . VAL A 1 95 ? 8.320 -10.439 -27.379 1.00 91.62 95 VAL A C 1
ATOM 717 O O . VAL A 1 95 ? 8.609 -10.454 -28.570 1.00 91.62 95 VAL A O 1
ATOM 720 N N . SER A 1 96 ? 7.056 -10.458 -26.961 1.00 91.62 96 SER A N 1
ATOM 721 C CA . SER A 1 96 ? 5.917 -10.469 -27.887 1.00 91.62 96 SER A CA 1
ATOM 722 C C . SER A 1 96 ? 5.526 -9.068 -28.361 1.00 91.62 96 SER A C 1
ATOM 724 O O . SER A 1 96 ? 5.076 -8.912 -29.493 1.00 91.62 96 SER A O 1
ATOM 726 N N . TRP A 1 97 ? 5.676 -8.061 -27.499 1.00 91.50 97 TRP A N 1
ATOM 727 C CA . TRP A 1 97 ? 5.434 -6.653 -27.800 1.00 91.50 97 TRP A CA 1
ATOM 728 C C . TRP A 1 97 ? 6.152 -5.761 -26.783 1.00 91.50 97 TRP A C 1
ATOM 730 O O . TRP A 1 97 ? 6.403 -6.169 -25.647 1.00 91.50 97 TRP A O 1
ATOM 740 N N . THR A 1 98 ? 6.449 -4.523 -27.179 1.00 91.75 98 THR A N 1
ATOM 741 C CA . THR A 1 98 ? 6.992 -3.494 -26.286 1.00 91.75 98 THR A CA 1
ATOM 742 C C . THR A 1 98 ? 6.163 -2.214 -26.365 1.00 91.75 98 THR A C 1
ATOM 744 O O . THR A 1 98 ? 5.546 -1.916 -27.386 1.00 91.75 98 THR A O 1
ATOM 747 N N . ILE A 1 99 ? 6.133 -1.440 -25.276 1.00 89.44 99 ILE A N 1
ATOM 748 C CA . ILE A 1 99 ? 5.610 -0.068 -25.279 1.00 89.44 99 ILE A CA 1
ATOM 749 C C . ILE A 1 99 ? 6.718 0.851 -24.758 1.00 89.44 99 ILE A C 1
ATOM 751 O O . ILE A 1 99 ? 7.096 0.730 -23.589 1.00 89.44 99 ILE A O 1
ATOM 755 N N . PRO A 1 100 ? 7.245 1.779 -25.579 1.00 88.94 100 PRO A N 1
ATOM 756 C CA . PRO A 1 100 ? 8.147 2.801 -25.078 1.00 88.94 100 PRO A CA 1
ATOM 757 C C . PRO A 1 100 ? 7.362 3.745 -24.162 1.00 88.94 100 PRO A C 1
ATOM 759 O O . PRO A 1 100 ? 6.367 4.349 -24.564 1.00 88.94 100 PRO A O 1
ATOM 762 N N . TYR A 1 101 ? 7.808 3.865 -22.914 1.00 84.69 101 TYR A N 1
ATOM 763 C CA . TYR A 1 101 ? 7.141 4.664 -21.894 1.00 84.69 101 TYR A CA 1
ATOM 764 C C . TYR A 1 101 ? 8.079 5.750 -21.371 1.00 84.69 101 TYR A C 1
ATOM 766 O O . TYR A 1 101 ? 9.164 5.460 -20.868 1.00 84.69 101 TYR A O 1
ATOM 774 N N . ALA A 1 102 ? 7.652 7.005 -21.483 1.00 79.44 102 ALA A N 1
ATOM 775 C CA . ALA A 1 102 ? 8.356 8.158 -20.942 1.00 79.44 102 ALA A CA 1
ATOM 776 C C . ALA A 1 102 ? 7.344 9.073 -20.249 1.00 79.44 102 ALA A C 1
ATOM 778 O O . ALA A 1 102 ? 6.459 9.641 -20.887 1.00 79.44 102 ALA A O 1
ATOM 779 N N . LEU A 1 103 ? 7.472 9.207 -18.932 1.00 72.69 103 LEU A N 1
ATOM 780 C CA . LEU A 1 103 ? 6.686 10.150 -18.144 1.00 72.69 103 LEU A CA 1
ATOM 781 C C . LEU A 1 103 ? 7.390 11.509 -18.183 1.00 72.69 103 LEU A C 1
ATOM 783 O O . LEU A 1 103 ? 8.506 11.663 -17.688 1.00 72.69 103 LEU A O 1
ATOM 787 N N . GLY A 1 104 ? 6.734 12.468 -18.830 1.00 67.88 104 GLY A N 1
ATOM 788 C CA . GLY A 1 104 ? 7.244 13.813 -19.063 1.00 67.88 104 GLY A CA 1
ATOM 789 C C . GLY A 1 104 ? 7.439 14.662 -17.806 1.00 67.88 104 GLY A C 1
ATOM 790 O O . GLY A 1 104 ? 7.116 14.291 -16.676 1.00 67.88 104 GLY A O 1
ATOM 791 N N . ASP A 1 105 ? 8.018 15.824 -18.061 1.00 65.62 105 ASP A N 1
ATOM 792 C CA . ASP A 1 105 ? 8.502 16.829 -17.139 1.00 65.62 105 ASP A CA 1
ATOM 793 C C . ASP A 1 105 ? 7.394 17.535 -16.352 1.00 65.62 105 ASP A C 1
ATOM 795 O O . ASP A 1 105 ? 6.361 17.958 -16.862 1.00 65.62 105 ASP A O 1
ATOM 799 N N . SER A 1 106 ? 7.671 17.739 -15.068 1.00 56.31 106 SER A N 1
ATOM 800 C CA . SER A 1 106 ? 6.957 18.712 -14.257 1.00 56.31 106 SER A CA 1
ATOM 801 C C . SER A 1 106 ? 7.274 20.126 -14.753 1.00 56.31 106 SER A C 1
ATOM 803 O O . SER A 1 106 ? 8.381 20.622 -14.521 1.00 56.31 106 SER A O 1
ATOM 805 N N . HIS A 1 107 ? 6.326 20.809 -15.394 1.00 57.88 107 HIS A N 1
ATOM 806 C CA . HIS A 1 107 ? 6.506 22.208 -15.777 1.00 57.88 107 HIS A CA 1
ATOM 807 C C . HIS A 1 107 ? 6.294 23.116 -14.559 1.00 57.88 107 HIS A C 1
ATOM 809 O O . HIS A 1 107 ? 5.218 23.138 -13.964 1.00 57.88 107 HIS A O 1
ATOM 815 N N . ARG A 1 108 ? 7.321 23.888 -14.172 1.00 63.19 108 ARG A N 1
ATOM 816 C CA . ARG A 1 108 ? 7.267 24.829 -13.027 1.00 63.19 108 ARG A CA 1
ATOM 817 C C . ARG A 1 108 ? 6.820 24.188 -11.701 1.00 63.19 108 ARG A C 1
ATOM 819 O O . ARG A 1 108 ? 6.197 24.847 -10.876 1.00 63.19 108 ARG A O 1
ATOM 826 N N . GLY A 1 109 ? 7.140 22.912 -11.491 1.00 60.03 109 GLY A N 1
ATOM 827 C CA . GLY A 1 109 ? 6.787 22.188 -10.265 1.00 60.03 109 GLY A CA 1
ATOM 828 C C . GLY A 1 109 ? 5.355 21.645 -10.219 1.00 60.03 109 GLY A C 1
ATOM 829 O O . GLY A 1 109 ? 4.987 21.045 -9.213 1.00 60.03 109 GLY A O 1
ATOM 830 N N . PHE A 1 110 ? 4.572 21.797 -11.290 1.00 59.34 110 PHE A N 1
ATOM 831 C CA . PHE A 1 110 ? 3.281 21.127 -11.442 1.00 59.34 110 PHE A CA 1
ATOM 832 C C . PHE A 1 110 ? 3.477 19.792 -12.171 1.00 59.34 110 PHE A C 1
ATOM 834 O O . PHE A 1 110 ? 4.212 19.735 -13.158 1.00 59.34 110 PHE A O 1
ATOM 841 N N . ARG A 1 111 ? 2.862 18.732 -11.638 1.00 59.78 111 ARG A N 1
ATOM 842 C CA . ARG A 1 111 ? 2.799 17.372 -12.190 1.00 59.78 111 ARG A CA 1
ATOM 843 C C . ARG A 1 111 ? 1.345 17.005 -12.413 1.00 59.78 111 ARG A C 1
ATOM 845 O O . ARG A 1 111 ? 0.533 17.405 -11.548 1.00 59.78 111 ARG A O 1
#